Protein AF-A0A661CMA7-F1 (afdb_monomer_lite)

Radius of gyration: 12.0 Å; chains: 1; bounding box: 27×19×32 Å

Secondary structure (DSSP, 8-state):
-----EEE--HHHHHHIIIII---HHHHHHHHHS--EEEEEE--SSTT--EEEEEEE-TTS-EEEEEEEE-GGGEEE-

Sequence (78 aa):
MLYIDDFIWLPNIVEKLAIKHRVTQDE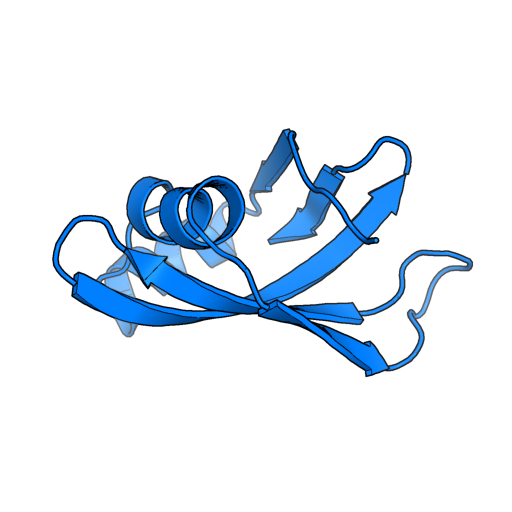VEEVFFNRPRYRFVESGYEPNEDVYSANGQTDAGRYLIVFFIHKLAKTALI

Structure (mmCIF, N/CA/C/O backbone):
data_AF-A0A661CMA7-F1
#
_entry.id   AF-A0A661CMA7-F1
#
loop_
_atom_site.group_PDB
_atom_site.id
_atom_site.type_symbol
_atom_site.label_atom_id
_atom_site.label_alt_id
_atom_site.label_comp_id
_atom_site.label_asym_id
_atom_site.label_entity_id
_atom_site.label_seq_id
_atom_site.pdbx_PDB_ins_code
_atom_site.Cartn_x
_atom_site.Cartn_y
_atom_site.Cartn_z
_atom_site.occupancy
_atom_site.B_iso_or_equiv
_atom_site.auth_seq_id
_atom_site.auth_comp_id
_atom_site.auth_asym_id
_atom_site.auth_atom_id
_atom_site.pdbx_PDB_model_num
ATOM 1 N N . MET A 1 1 ? -7.792 4.021 -14.231 1.00 67.69 1 MET A N 1
ATOM 2 C CA . MET A 1 1 ? -7.695 4.339 -12.791 1.00 67.69 1 MET A CA 1
ATOM 3 C C . MET A 1 1 ? -6.840 3.253 -12.171 1.00 67.69 1 MET A C 1
ATOM 5 O O . MET A 1 1 ? -7.058 2.102 -12.527 1.00 67.69 1 MET A O 1
ATOM 9 N N . LEU A 1 2 ? -5.825 3.608 -11.378 1.00 86.81 2 LEU A N 1
ATOM 10 C CA . LEU A 1 2 ? -4.979 2.614 -10.711 1.00 86.81 2 LEU A CA 1
ATOM 11 C C . LEU A 1 2 ? -5.854 1.764 -9.780 1.00 86.81 2 LEU A C 1
ATOM 13 O O . LEU A 1 2 ? -6.766 2.301 -9.154 1.00 86.81 2 LEU A O 1
ATOM 17 N N . TYR A 1 3 ? -5.612 0.460 -9.755 1.00 91.50 3 TYR A N 1
ATOM 18 C CA . TYR A 1 3 ? -6.347 -0.508 -8.950 1.00 91.50 3 TYR A CA 1
ATOM 19 C C . TYR A 1 3 ? -5.351 -1.564 -8.489 1.00 91.50 3 TYR A C 1
ATOM 21 O O . TYR A 1 3 ? -4.569 -2.028 -9.316 1.00 91.50 3 TYR A O 1
ATOM 29 N N . ILE A 1 4 ? -5.376 -1.885 -7.198 1.00 96.56 4 ILE A N 1
ATOM 30 C CA . ILE A 1 4 ? -4.488 -2.850 -6.550 1.00 96.56 4 ILE A CA 1
ATOM 31 C C . ILE A 1 4 ? -5.354 -3.939 -5.924 1.00 96.56 4 ILE A C 1
ATOM 33 O O . ILE A 1 4 ? -6.321 -3.613 -5.235 1.00 96.56 4 ILE A O 1
ATOM 37 N N . ASP A 1 5 ? -5.023 -5.200 -6.180 1.00 95.12 5 ASP A N 1
ATOM 38 C CA . ASP A 1 5 ? -5.718 -6.373 -5.631 1.00 95.12 5 ASP A CA 1
ATOM 39 C C . ASP A 1 5 ? -4.771 -7.429 -5.040 1.00 95.12 5 ASP A C 1
ATOM 41 O O . ASP A 1 5 ? -5.244 -8.444 -4.533 1.00 95.12 5 ASP A O 1
ATOM 45 N N . ASP A 1 6 ? -3.460 -7.171 -5.049 1.00 97.25 6 ASP A N 1
ATOM 46 C CA . ASP A 1 6 ? -2.445 -8.060 -4.482 1.00 97.25 6 ASP A CA 1
ATOM 47 C C . ASP A 1 6 ? -1.301 -7.271 -3.822 1.00 97.25 6 ASP A C 1
ATOM 49 O O . ASP A 1 6 ? -1.024 -6.120 -4.185 1.00 97.25 6 ASP A O 1
ATOM 53 N N . PHE A 1 7 ? -0.612 -7.897 -2.865 1.00 97.94 7 PHE A N 1
ATOM 54 C CA . PHE A 1 7 ? 0.394 -7.249 -2.024 1.00 97.94 7 PHE A CA 1
ATOM 55 C C . PHE A 1 7 ? 1.650 -8.100 -1.858 1.00 97.94 7 PHE A C 1
ATOM 57 O O . PHE A 1 7 ? 1.606 -9.265 -1.468 1.00 97.94 7 PHE A O 1
ATOM 64 N N . ILE A 1 8 ? 2.805 -7.470 -2.066 1.00 97.75 8 ILE A N 1
ATOM 65 C CA . ILE A 1 8 ? 4.100 -8.017 -1.667 1.00 97.75 8 ILE A CA 1
ATOM 66 C C . ILE A 1 8 ? 4.546 -7.259 -0.426 1.00 97.75 8 ILE A C 1
ATOM 68 O O . ILE A 1 8 ? 4.762 -6.049 -0.469 1.00 97.75 8 ILE A O 1
ATOM 72 N N . TRP A 1 9 ? 4.712 -7.992 0.668 1.00 98.00 9 TRP A N 1
ATOM 73 C CA . TRP A 1 9 ? 5.082 -7.443 1.963 1.00 98.00 9 TRP A CA 1
ATOM 74 C C . TRP A 1 9 ? 6.541 -7.733 2.287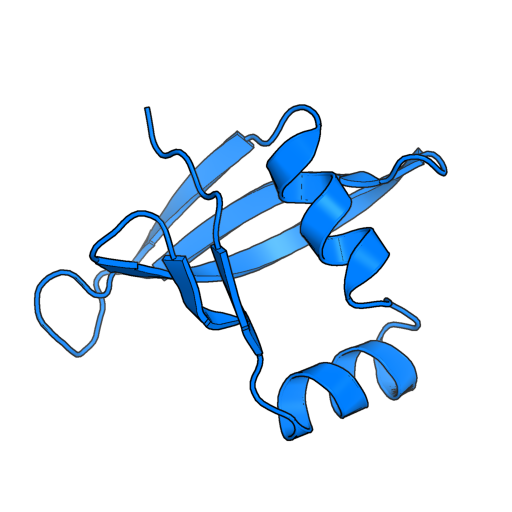 1.00 98.00 9 TRP A C 1
ATOM 76 O O . TRP A 1 9 ? 6.940 -8.893 2.416 1.00 98.00 9 TRP A O 1
ATOM 86 N N . LEU A 1 10 ? 7.341 -6.684 2.473 1.00 97.19 10 LEU A N 1
ATOM 87 C CA . LEU A 1 10 ? 8.696 -6.852 2.987 1.00 97.19 10 LEU 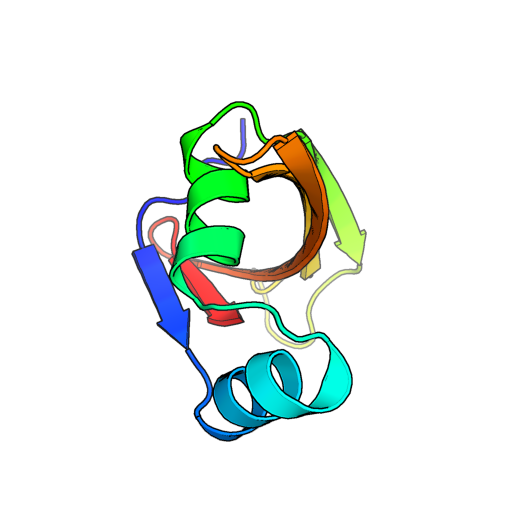A CA 1
ATOM 88 C C . LEU A 1 10 ? 8.656 -7.072 4.513 1.00 97.19 10 LEU A C 1
ATOM 90 O O . LEU A 1 10 ? 8.134 -6.217 5.235 1.00 97.19 10 LEU A O 1
ATOM 94 N N . PRO A 1 11 ? 9.226 -8.169 5.058 1.00 96.31 11 PRO A N 1
ATOM 95 C CA . PRO A 1 11 ? 9.102 -8.493 6.485 1.00 96.31 11 PRO A CA 1
ATOM 96 C C . PRO A 1 11 ? 9.580 -7.382 7.432 1.00 96.31 11 PRO A C 1
ATOM 98 O O . PRO A 1 11 ? 8.960 -7.113 8.459 1.00 96.31 11 PRO A O 1
ATOM 101 N N . ASN A 1 12 ? 10.653 -6.681 7.062 1.00 97.00 12 ASN A N 1
ATOM 102 C CA . ASN A 1 12 ? 11.182 -5.549 7.823 1.00 97.00 12 ASN A CA 1
ATOM 103 C C . ASN A 1 12 ? 10.254 -4.320 7.795 1.00 97.00 12 ASN A C 1
ATOM 105 O O . ASN A 1 12 ? 10.279 -3.511 8.726 1.00 97.00 12 ASN A O 1
ATOM 109 N N . ILE A 1 13 ? 9.446 -4.153 6.743 1.00 96.88 13 ILE A N 1
ATOM 110 C CA . ILE A 1 13 ? 8.424 -3.105 6.674 1.00 96.88 13 ILE A CA 1
ATOM 111 C C . ILE A 1 13 ? 7.249 -3.465 7.577 1.00 96.88 13 ILE A C 1
ATOM 113 O O . ILE A 1 13 ? 6.840 -2.619 8.369 1.00 96.88 13 ILE A O 1
ATOM 117 N N . VAL A 1 14 ? 6.779 -4.716 7.546 1.00 97.69 14 VAL A N 1
ATOM 118 C CA . VAL A 1 14 ? 5.714 -5.201 8.442 1.00 97.69 14 VAL A CA 1
ATOM 119 C C . VAL A 1 14 ? 6.089 -4.970 9.909 1.00 97.69 14 VAL A C 1
ATOM 121 O O . VAL A 1 14 ? 5.326 -4.368 10.667 1.00 97.69 14 VAL A O 1
ATOM 124 N N . GLU A 1 15 ? 7.306 -5.352 10.301 1.00 97.19 15 GLU A N 1
ATOM 125 C CA . GLU A 1 15 ? 7.815 -5.117 11.655 1.00 97.19 15 GLU A CA 1
ATOM 126 C C . GLU A 1 15 ? 7.852 -3.617 12.003 1.00 97.19 15 GLU A C 1
ATOM 128 O O . GLU A 1 15 ? 7.404 -3.194 13.074 1.00 97.19 15 GLU A O 1
ATOM 133 N N . LYS A 1 16 ? 8.336 -2.776 11.082 1.00 96.81 16 LYS A N 1
ATOM 134 C CA . LYS A 1 16 ? 8.395 -1.322 11.274 1.00 96.81 16 LYS A CA 1
ATOM 135 C C . LYS A 1 16 ? 7.002 -0.703 11.419 1.00 96.81 16 LYS A C 1
ATOM 137 O O . LYS A 1 16 ? 6.839 0.188 12.256 1.00 96.81 16 LYS A O 1
ATOM 142 N N . LEU A 1 17 ? 6.020 -1.141 10.631 1.00 97.31 17 LEU A N 1
ATOM 143 C CA . LEU A 1 17 ? 4.631 -0.682 10.718 1.00 97.31 17 LEU A CA 1
ATOM 144 C C . LEU A 1 17 ? 4.043 -0.990 12.094 1.00 97.31 17 LEU A C 1
ATOM 146 O O . LEU A 1 17 ? 3.554 -0.074 12.763 1.00 97.31 17 LEU A O 1
ATOM 150 N N . ALA A 1 18 ? 4.198 -2.226 12.568 1.00 97.25 18 ALA A N 1
ATOM 151 C CA . ALA A 1 18 ? 3.707 -2.634 13.878 1.00 97.25 18 ALA A CA 1
ATOM 152 C C . ALA A 1 18 ? 4.380 -1.844 15.015 1.00 97.25 18 ALA A C 1
ATOM 154 O O . ALA A 1 18 ? 3.700 -1.252 15.855 1.00 97.25 18 ALA A O 1
ATOM 155 N N . ILE A 1 19 ? 5.716 -1.770 15.025 1.00 98.06 19 ILE A N 1
ATOM 156 C CA . ILE A 1 19 ? 6.470 -1.190 16.147 1.00 98.06 19 ILE A CA 1
ATOM 157 C C . ILE A 1 19 ? 6.414 0.340 16.148 1.00 98.06 19 ILE A C 1
ATOM 159 O O . ILE A 1 19 ? 6.184 0.955 17.191 1.00 98.06 19 ILE A O 1
ATOM 163 N N . LYS A 1 20 ? 6.653 0.982 14.998 1.00 97.62 20 LYS A N 1
ATOM 164 C CA . LYS A 1 20 ? 6.803 2.446 14.929 1.00 97.62 20 LYS A CA 1
ATOM 165 C C . LYS A 1 20 ? 5.489 3.169 14.696 1.00 97.62 20 LYS A C 1
ATOM 167 O O . LYS A 1 20 ? 5.334 4.300 15.150 1.00 97.62 20 LYS A O 1
ATOM 172 N N . HIS A 1 21 ? 4.568 2.540 13.973 1.00 95.94 21 HIS A N 1
ATOM 173 C CA . HIS A 1 21 ? 3.340 3.188 13.525 1.00 95.94 21 HIS A CA 1
ATOM 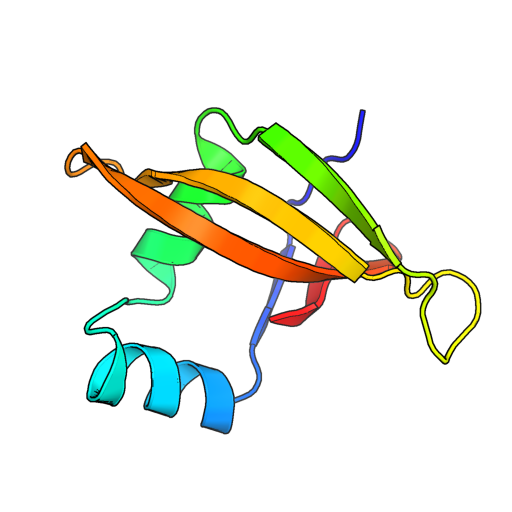174 C C . HIS A 1 21 ? 2.092 2.595 14.179 1.00 95.94 21 HIS A C 1
ATOM 176 O O . HIS A 1 21 ? 1.036 3.227 14.117 1.00 95.94 21 HIS A O 1
ATOM 182 N N . ARG A 1 22 ? 2.210 1.439 14.852 1.00 97.56 22 ARG A N 1
ATOM 183 C CA . ARG A 1 22 ? 1.070 0.663 15.363 1.00 97.56 22 ARG A CA 1
ATOM 184 C C . ARG A 1 22 ? 0.031 0.463 14.262 1.00 97.56 22 ARG A C 1
ATOM 186 O O . ARG A 1 22 ? -1.137 0.769 14.466 1.00 97.56 22 ARG A O 1
ATOM 193 N N . VAL A 1 23 ? 0.512 0.102 13.075 1.00 98.12 23 VAL A N 1
ATOM 194 C CA . VAL A 1 23 ? -0.296 -0.163 11.883 1.00 98.12 23 VAL A CA 1
ATOM 195 C C . VAL A 1 23 ? -0.157 -1.641 11.544 1.00 98.12 23 VAL A C 1
ATOM 197 O O . VAL A 1 23 ? 0.970 -2.141 11.499 1.00 98.12 23 VAL A O 1
ATOM 200 N N . THR A 1 24 ? -1.274 -2.332 11.335 1.00 98.19 24 THR A N 1
ATOM 201 C CA . THR A 1 24 ? -1.286 -3.720 10.844 1.00 98.19 24 THR A CA 1
ATOM 202 C C . THR A 1 24 ? -1.280 -3.771 9.314 1.00 98.19 24 THR A C 1
ATOM 204 O O . THR A 1 24 ? -1.507 -2.762 8.648 1.00 98.19 24 THR A O 1
ATOM 207 N N . GLN A 1 25 ? -1.009 -4.948 8.743 1.00 98.19 25 GLN A N 1
ATOM 208 C CA . GLN A 1 25 ? -1.163 -5.158 7.298 1.00 98.19 25 GLN A CA 1
ATOM 209 C C . GLN A 1 25 ? -2.625 -4.965 6.878 1.00 98.19 25 GLN A C 1
ATOM 211 O O . GLN A 1 25 ? -2.871 -4.235 5.926 1.00 98.19 25 GLN A O 1
ATOM 216 N N . ASP A 1 26 ? -3.575 -5.492 7.655 1.00 98.06 26 ASP A N 1
ATOM 217 C CA . ASP A 1 26 ? -5.012 -5.329 7.401 1.00 98.06 26 ASP A CA 1
ATOM 218 C C . ASP A 1 26 ? -5.416 -3.848 7.299 1.00 98.06 26 ASP A C 1
ATOM 220 O O . ASP A 1 26 ? -6.039 -3.447 6.323 1.00 98.06 26 ASP A O 1
ATOM 224 N N . GLU A 1 27 ? -4.972 -2.993 8.234 1.00 98.31 27 GLU A N 1
ATOM 225 C CA . GLU A 1 27 ? -5.242 -1.546 8.175 1.00 98.31 27 GLU A CA 1
ATOM 226 C C . GLU A 1 27 ? -4.678 -0.903 6.898 1.00 98.31 27 GLU A C 1
ATOM 228 O O . GLU A 1 27 ? -5.252 0.047 6.365 1.00 98.31 27 GLU A O 1
ATOM 233 N N . VAL A 1 28 ? -3.534 -1.384 6.406 1.00 98.12 28 VAL A N 1
ATOM 234 C CA . VAL A 1 28 ? -2.980 -0.911 5.136 1.00 98.12 28 VAL A CA 1
ATOM 235 C C . VAL A 1 28 ? -3.848 -1.381 3.978 1.00 98.12 28 VAL A C 1
ATOM 237 O O . VAL A 1 28 ? -4.198 -0.557 3.142 1.00 98.12 28 VAL A O 1
ATOM 240 N N . GLU A 1 29 ? -4.223 -2.655 3.930 1.00 98.12 29 GLU A N 1
ATOM 241 C CA . GLU A 1 29 ? -5.041 -3.239 2.862 1.00 98.12 29 GLU A CA 1
ATOM 242 C C . GLU A 1 29 ? -6.435 -2.592 2.781 1.00 98.12 29 GLU A C 1
ATOM 244 O O . GLU A 1 29 ? -6.896 -2.253 1.687 1.00 98.12 29 GLU A O 1
ATOM 249 N N . GLU A 1 30 ? -7.059 -2.287 3.922 1.00 98.25 30 GLU A N 1
ATOM 250 C CA . GLU A 1 30 ? -8.322 -1.540 4.014 1.00 98.25 30 GLU A CA 1
ATOM 251 C C . GLU A 1 30 ? -8.262 -0.198 3.262 1.00 98.25 30 GLU A C 1
ATOM 253 O O . GLU A 1 30 ? -9.216 0.187 2.582 1.00 98.25 30 GLU A O 1
ATOM 258 N N . VAL A 1 31 ? -7.121 0.506 3.291 1.00 97.88 31 VAL A N 1
ATOM 259 C CA . VAL A 1 31 ? -6.938 1.763 2.537 1.00 97.88 31 VAL A CA 1
ATOM 260 C C . VAL A 1 31 ? -7.110 1.542 1.034 1.00 97.88 31 VAL A C 1
ATOM 262 O O . VAL A 1 31 ? -7.692 2.399 0.364 1.00 97.88 31 VAL A O 1
ATOM 265 N N . PHE A 1 32 ? -6.613 0.421 0.502 1.00 97.62 32 PHE A N 1
ATOM 266 C CA . PHE A 1 32 ? -6.712 0.075 -0.919 1.00 97.62 32 PHE A CA 1
ATOM 267 C C . PHE A 1 32 ? -8.101 -0.455 -1.282 1.00 97.62 32 PHE A C 1
ATOM 269 O O . PHE A 1 32 ? -8.604 -0.127 -2.356 1.00 97.62 32 PHE A O 1
ATOM 276 N N . PHE A 1 33 ? -8.739 -1.233 -0.406 1.00 95.94 33 PHE A N 1
ATOM 277 C CA . PHE A 1 33 ? -10.033 -1.851 -0.704 1.00 95.94 33 PHE A CA 1
ATOM 278 C C . PHE A 1 33 ? -11.240 -0.938 -0.481 1.00 95.94 33 PHE A C 1
ATOM 280 O O . PHE A 1 33 ? -12.274 -1.140 -1.119 1.00 95.94 33 PHE A O 1
ATOM 287 N N . ASN A 1 34 ? -11.114 0.095 0.355 1.00 95.25 34 ASN A N 1
ATOM 288 C CA . ASN A 1 34 ? -12.204 1.026 0.628 1.00 95.25 34 ASN A CA 1
ATOM 289 C C . ASN A 1 34 ? -12.398 2.044 -0.505 1.00 95.25 34 ASN A C 1
ATOM 291 O O . ASN A 1 34 ? -13.024 1.787 -1.533 1.00 95.25 34 ASN A O 1
ATOM 295 N N . ARG A 1 35 ? -11.913 3.270 -0.302 1.00 93.44 35 ARG A N 1
ATOM 296 C CA . ARG A 1 35 ? -12.025 4.371 -1.268 1.00 93.44 35 ARG A CA 1
ATOM 297 C C . ARG A 1 35 ? -10.666 5.047 -1.424 1.00 93.44 35 ARG A C 1
ATOM 299 O O . ARG A 1 35 ? -10.520 6.203 -1.014 1.00 93.44 35 ARG A O 1
ATOM 306 N N . PRO A 1 36 ? -9.661 4.342 -1.977 1.00 96.00 36 PRO A N 1
ATOM 307 C CA . PRO A 1 36 ? -8.324 4.889 -2.111 1.00 96.00 36 PRO A CA 1
ATOM 308 C C . PRO A 1 36 ? -8.316 6.080 -3.061 1.00 96.00 36 PRO A C 1
ATOM 310 O O . PRO A 1 36 ? -8.902 6.066 -4.148 1.00 96.00 36 PRO A O 1
ATOM 313 N N . ARG A 1 37 ? -7.545 7.098 -2.692 1.00 97.12 37 ARG A N 1
ATOM 314 C CA . ARG A 1 37 ? -7.095 8.130 -3.618 1.00 97.12 37 ARG A CA 1
ATOM 315 C C . ARG A 1 37 ? -5.627 7.904 -3.946 1.00 97.12 37 ARG A C 1
ATOM 317 O O . ARG A 1 37 ? -4.749 8.302 -3.175 1.00 97.12 37 ARG A O 1
ATOM 324 N N . TYR A 1 38 ? -5.386 7.309 -5.110 1.00 97.38 38 TYR A N 1
ATOM 325 C CA . TYR A 1 38 ? -4.040 7.101 -5.630 1.00 97.38 38 TYR A CA 1
ATOM 326 C C . TYR A 1 38 ? -3.425 8.393 -6.170 1.00 97.38 38 TYR A C 1
ATOM 328 O O . TYR A 1 38 ? -4.095 9.189 -6.836 1.00 97.38 38 TYR A O 1
ATOM 336 N N . ARG A 1 39 ? -2.132 8.587 -5.908 1.00 97.31 39 ARG A N 1
ATOM 337 C CA . ARG A 1 39 ? -1.341 9.706 -6.422 1.00 97.31 39 ARG A CA 1
ATOM 338 C C . ARG A 1 39 ? 0.017 9.206 -6.892 1.00 97.31 39 ARG A C 1
ATOM 340 O O . ARG A 1 39 ? 0.686 8.499 -6.152 1.00 97.31 39 ARG A O 1
ATOM 347 N N . PHE A 1 40 ? 0.421 9.597 -8.097 1.00 96.81 40 PHE A N 1
ATOM 348 C CA . PHE A 1 40 ? 1.800 9.421 -8.551 1.00 96.81 40 PHE A CA 1
ATOM 349 C C . PHE A 1 40 ? 2.738 10.270 -7.685 1.00 96.81 40 PHE A C 1
ATOM 351 O O . PHE A 1 40 ? 2.430 11.439 -7.423 1.00 96.81 40 PHE A O 1
ATOM 358 N N . VAL A 1 41 ? 3.838 9.678 -7.224 1.00 97.44 41 VAL A N 1
ATOM 359 C CA . VAL A 1 41 ? 4.841 10.345 -6.386 1.00 97.44 41 VAL A CA 1
ATOM 360 C C . VAL A 1 41 ? 6.079 10.643 -7.220 1.00 97.44 41 VAL A C 1
ATOM 362 O O . VAL A 1 41 ? 6.406 11.813 -7.411 1.00 97.44 41 VAL A O 1
ATOM 365 N N . GLU A 1 42 ? 6.725 9.608 -7.748 1.00 97.06 42 GLU A N 1
ATOM 366 C CA . GLU A 1 42 ? 7.933 9.727 -8.563 1.00 97.06 42 GLU A CA 1
ATOM 367 C C . GLU A 1 42 ? 8.137 8.490 -9.441 1.00 97.06 42 GLU A C 1
ATOM 369 O O . GLU A 1 42 ? 7.537 7.437 -9.200 1.00 97.06 42 GLU A O 1
ATOM 374 N N . SER A 1 43 ? 8.983 8.624 -10.464 1.00 95.88 43 SER A N 1
ATOM 375 C CA . SER A 1 43 ? 9.376 7.483 -11.285 1.00 95.88 43 SER A CA 1
ATOM 376 C C . SER A 1 43 ? 10.253 6.513 -10.501 1.00 95.88 43 SER A C 1
ATOM 378 O O . SER A 1 43 ? 11.079 6.928 -9.688 1.00 95.88 43 SER A O 1
ATOM 380 N N . GLY A 1 44 ? 10.069 5.223 -10.768 1.00 91.25 44 GLY A N 1
ATOM 381 C CA . GLY A 1 44 ? 10.851 4.159 -10.150 1.00 91.25 44 GLY A CA 1
ATOM 382 C C . GLY A 1 44 ? 12.299 4.114 -10.628 1.00 91.25 44 GLY A C 1
ATOM 383 O O . GLY A 1 44 ? 12.658 4.705 -11.647 1.00 91.25 44 GLY A O 1
ATOM 384 N N . TYR A 1 45 ? 13.130 3.356 -9.908 1.00 88.94 45 TYR A N 1
ATOM 385 C CA . TYR A 1 45 ? 14.468 2.996 -10.389 1.00 88.94 45 TYR A CA 1
ATOM 386 C C . TYR A 1 45 ? 14.388 2.040 -11.588 1.00 88.94 45 TYR A C 1
ATOM 388 O O . TYR A 1 45 ? 15.109 2.207 -12.569 1.00 88.94 45 TYR A O 1
ATOM 396 N N . GLU A 1 46 ? 13.477 1.067 -11.514 1.00 90.44 46 GLU A N 1
ATOM 397 C CA . GLU A 1 46 ? 13.209 0.113 -12.587 1.00 90.44 46 GLU A CA 1
ATOM 398 C C . GLU A 1 46 ? 12.057 0.601 -13.484 1.00 90.44 46 GLU A C 1
ATOM 400 O O . GLU A 1 46 ? 11.084 1.187 -12.989 1.00 90.44 46 GLU A O 1
ATOM 405 N N . PRO A 1 47 ? 12.108 0.346 -14.805 1.00 87.75 47 PRO A N 1
ATOM 406 C CA . PRO A 1 47 ? 11.027 0.716 -15.710 1.00 87.75 47 PRO A CA 1
ATOM 407 C C . PRO A 1 47 ? 9.688 0.095 -15.300 1.00 87.75 47 PRO A C 1
ATOM 409 O O . PRO A 1 47 ? 9.574 -1.121 -15.153 1.00 87.75 47 PRO A O 1
ATOM 412 N N . ASN A 1 48 ? 8.647 0.929 -15.236 1.00 85.81 48 ASN A N 1
ATOM 413 C CA . ASN A 1 48 ? 7.287 0.561 -14.819 1.00 85.81 48 ASN A CA 1
ATOM 414 C C . ASN A 1 48 ? 7.140 0.203 -13.330 1.00 85.81 48 ASN A C 1
ATOM 416 O O . ASN A 1 48 ? 6.108 -0.346 -12.954 1.00 85.81 48 ASN A O 1
ATOM 420 N N . GLU A 1 49 ? 8.121 0.539 -12.490 1.00 94.38 49 GLU A N 1
ATOM 421 C CA . GLU A 1 49 ? 8.054 0.379 -11.032 1.00 94.38 49 GLU A CA 1
ATOM 422 C C . GLU A 1 49 ? 7.931 1.731 -10.320 1.00 94.38 49 GLU A C 1
ATOM 424 O O . GLU A 1 49 ? 8.652 2.040 -9.371 1.00 94.38 49 GLU A O 1
ATOM 429 N N . ASP A 1 50 ? 7.014 2.561 -10.813 1.00 96.19 50 ASP A N 1
ATOM 430 C CA . ASP A 1 50 ? 6.779 3.900 -10.285 1.00 96.19 50 ASP A CA 1
ATOM 431 C C . ASP A 1 50 ? 6.231 3.871 -8.855 1.00 96.19 50 ASP A C 1
ATOM 433 O O . ASP A 1 50 ? 5.475 2.976 -8.450 1.00 96.19 50 ASP A O 1
ATOM 437 N N . VAL A 1 51 ? 6.595 4.901 -8.092 1.00 97.25 51 VAL A N 1
ATOM 438 C CA . VAL A 1 51 ? 6.152 5.070 -6.713 1.00 97.25 51 VAL A CA 1
ATOM 439 C C . VAL A 1 51 ? 4.834 5.830 -6.705 1.00 97.25 51 VAL A C 1
ATOM 441 O O . VAL A 1 51 ? 4.699 6.929 -7.255 1.00 97.25 51 VAL A O 1
ATOM 444 N N . TYR A 1 52 ? 3.856 5.259 -6.016 1.00 97.94 52 TYR A N 1
ATOM 445 C CA . TYR A 1 52 ? 2.553 5.860 -5.785 1.00 97.94 52 TYR A CA 1
ATOM 446 C C . TYR A 1 52 ? 2.282 5.989 -4.288 1.00 97.94 52 TYR A C 1
ATOM 448 O O . TYR A 1 52 ? 2.919 5.352 -3.449 1.00 97.94 52 TYR A O 1
ATOM 456 N N . SER A 1 53 ? 1.297 6.815 -3.945 1.00 98.19 53 SER A N 1
ATOM 457 C CA . SER A 1 53 ? 0.670 6.790 -2.630 1.00 98.19 53 SER A CA 1
ATOM 458 C C . SER A 1 53 ? -0.817 6.484 -2.723 1.00 98.19 53 SER A C 1
ATOM 460 O O . SER A 1 53 ? -1.510 6.997 -3.603 1.00 98.19 53 SER A O 1
ATOM 462 N N . ALA A 1 54 ? -1.312 5.658 -1.805 1.00 98.19 54 ALA A N 1
ATOM 463 C CA . ALA A 1 54 ? -2.727 5.443 -1.544 1.00 98.19 54 ALA A CA 1
ATOM 464 C C . ALA A 1 54 ? -3.107 6.231 -0.289 1.00 98.19 54 ALA A C 1
ATOM 466 O O . ALA A 1 54 ? -2.560 6.007 0.788 1.00 98.19 5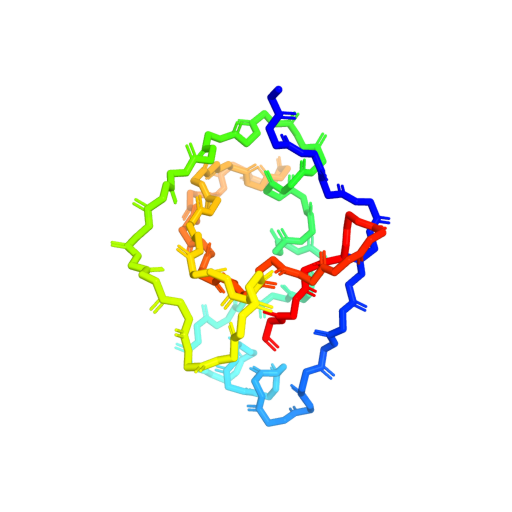4 ALA A O 1
ATOM 467 N N . ASN A 1 55 ? -4.025 7.183 -0.437 1.00 97.88 55 ASN A N 1
ATOM 468 C CA . ASN A 1 55 ? -4.553 7.959 0.680 1.00 97.88 55 ASN A CA 1
ATOM 469 C C . ASN A 1 55 ? -5.977 7.501 0.944 1.00 97.88 55 ASN A C 1
ATOM 471 O O . ASN A 1 55 ? -6.795 7.504 0.021 1.00 97.88 55 ASN A O 1
ATOM 475 N N . GLY A 1 56 ? -6.287 7.153 2.182 1.00 97.19 56 GLY A N 1
ATOM 476 C CA . GLY A 1 56 ? -7.616 6.673 2.513 1.00 97.19 56 GLY A CA 1
ATOM 477 C C . GLY A 1 56 ? -7.811 6.493 4.002 1.00 97.19 56 GLY A C 1
ATOM 478 O O . GLY A 1 56 ? -7.075 7.047 4.822 1.00 97.19 56 GLY A O 1
ATOM 479 N N . GLN A 1 57 ? -8.856 5.747 4.323 1.00 98.00 57 GLN A N 1
ATOM 480 C CA . GLN A 1 57 ? -9.305 5.527 5.680 1.00 98.00 57 GLN A CA 1
ATOM 481 C C . GLN A 1 57 ? -9.496 4.027 5.907 1.00 98.00 57 GLN A C 1
ATOM 483 O O . GLN A 1 57 ? -10.030 3.339 5.034 1.00 98.00 57 GLN A O 1
ATOM 488 N N . THR A 1 58 ? -9.043 3.556 7.064 1.00 98.19 58 THR A N 1
ATOM 489 C CA . THR A 1 58 ? -9.302 2.205 7.569 1.00 98.19 58 THR A CA 1
ATOM 490 C C . THR A 1 58 ? -10.776 2.049 7.940 1.00 98.19 58 THR A C 1
ATOM 492 O O . THR A 1 58 ? -11.495 3.045 8.093 1.00 98.19 58 THR A O 1
ATOM 495 N N . ASP A 1 59 ? -11.217 0.820 8.171 1.00 98.12 59 ASP A N 1
ATOM 496 C CA . ASP A 1 59 ? -12.583 0.505 8.600 1.00 98.12 59 ASP A CA 1
ATOM 497 C C . ASP A 1 59 ? -12.897 1.122 9.970 1.00 98.12 59 ASP A C 1
ATOM 499 O O . ASP A 1 59 ? -14.000 1.611 10.222 1.00 98.12 59 ASP A O 1
ATOM 503 N N . ALA A 1 60 ? -11.886 1.200 10.840 1.00 97.62 60 ALA A N 1
ATOM 504 C CA . ALA A 1 60 ? -11.960 1.877 12.134 1.00 97.62 60 ALA A CA 1
ATOM 505 C C . ALA A 1 60 ? -11.919 3.418 12.040 1.00 97.62 60 ALA A C 1
ATOM 507 O O . ALA A 1 60 ? -11.953 4.109 13.061 1.00 97.62 60 ALA A O 1
ATOM 508 N N . GLY A 1 61 ? -11.828 3.986 10.837 1.00 97.38 61 GLY A N 1
ATOM 509 C CA . GLY A 1 61 ? -11.857 5.428 10.625 1.00 97.38 61 GLY A CA 1
ATOM 510 C C . GLY A 1 61 ? -10.495 6.127 10.733 1.00 97.38 61 GLY A C 1
ATOM 511 O O . GLY A 1 61 ? -10.436 7.361 10.741 1.00 97.38 61 GLY A O 1
ATOM 512 N N . ARG A 1 62 ? -9.387 5.387 10.800 1.00 97.50 62 ARG A N 1
ATOM 513 C CA . ARG A 1 62 ? -8.039 5.962 10.854 1.00 97.50 62 ARG A CA 1
AT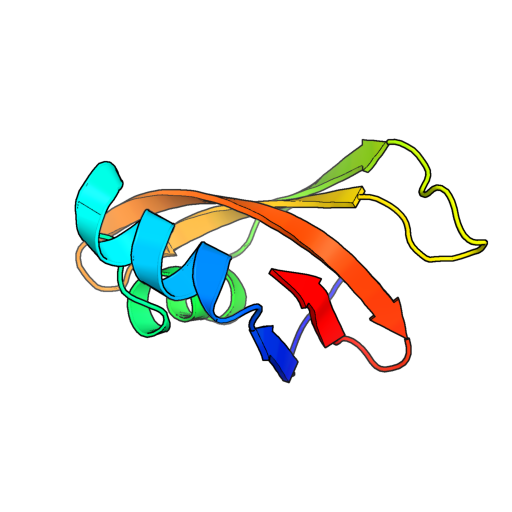OM 514 C C . ARG A 1 62 ? -7.604 6.403 9.462 1.00 97.50 62 ARG A C 1
ATOM 516 O O . ARG A 1 62 ? -7.686 5.634 8.515 1.00 97.50 62 ARG A O 1
ATOM 523 N N . TYR A 1 63 ? -7.100 7.626 9.331 1.00 97.81 63 TYR A N 1
ATOM 524 C CA . TYR A 1 63 ? -6.530 8.096 8.067 1.00 97.81 63 TYR A CA 1
ATOM 525 C C . TYR A 1 63 ? -5.093 7.615 7.905 1.00 97.81 63 TYR A C 1
ATOM 527 O O . TYR A 1 63 ? -4.269 7.824 8.798 1.00 97.81 63 TYR A O 1
ATOM 535 N N . LEU A 1 64 ? -4.790 7.030 6.748 1.00 98.12 64 LEU A N 1
ATOM 536 C CA . LEU A 1 64 ? -3.456 6.563 6.389 1.00 98.12 64 LEU A CA 1
ATOM 537 C C . LEU A 1 64 ? -3.058 7.065 4.995 1.00 98.12 64 LEU A C 1
ATOM 539 O O . LEU A 1 64 ? -3.884 7.204 4.088 1.00 98.12 64 LEU A O 1
ATOM 543 N N . ILE A 1 65 ? -1.758 7.316 4.847 1.00 98.19 65 ILE A N 1
ATOM 544 C CA . ILE A 1 65 ? -1.075 7.445 3.562 1.00 98.19 65 ILE A CA 1
ATOM 545 C C . ILE A 1 65 ? -0.096 6.281 3.447 1.00 98.19 65 ILE A C 1
ATOM 547 O O . ILE A 1 65 ? 0.782 6.117 4.294 1.00 98.19 65 ILE A O 1
ATOM 551 N N . VAL A 1 66 ? -0.258 5.472 2.407 1.00 98.06 66 VAL A N 1
ATOM 552 C CA . VAL A 1 66 ? 0.574 4.298 2.148 1.00 98.06 66 VAL A CA 1
ATOM 553 C C . VAL A 1 66 ? 1.374 4.565 0.888 1.00 98.06 66 VAL A C 1
ATOM 555 O O . VAL A 1 66 ? 0.787 4.778 -0.169 1.00 98.06 66 VAL A O 1
ATOM 558 N N . PHE A 1 67 ? 2.698 4.577 0.994 1.00 97.81 67 PHE A N 1
ATOM 559 C CA . PHE A 1 67 ? 3.586 4.636 -0.165 1.00 97.81 67 PHE A CA 1
ATOM 560 C C . PHE A 1 67 ? 3.881 3.220 -0.634 1.00 97.81 67 PHE A C 1
ATOM 562 O O . PHE A 1 67 ? 4.134 2.350 0.195 1.00 97.81 67 PHE A O 1
ATOM 569 N N . PHE A 1 68 ? 3.840 3.001 -1.941 1.00 97.81 68 PHE A N 1
ATOM 570 C CA . PHE A 1 68 ? 4.070 1.689 -2.526 1.00 97.81 68 PHE A CA 1
ATOM 571 C C . PHE A 1 68 ? 4.669 1.809 -3.919 1.00 97.81 68 PHE A C 1
ATOM 573 O O . PHE A 1 68 ? 4.461 2.802 -4.623 1.00 97.81 68 PHE A O 1
ATOM 580 N N . ILE A 1 69 ? 5.382 0.765 -4.324 1.00 97.38 69 ILE A N 1
ATOM 581 C CA . ILE A 1 69 ? 5.801 0.588 -5.711 1.00 97.38 69 ILE A CA 1
ATOM 582 C C . ILE A 1 69 ? 4.694 -0.179 -6.426 1.00 97.38 69 ILE A C 1
ATOM 584 O O . ILE A 1 69 ? 4.304 -1.268 -5.992 1.00 97.38 69 ILE A O 1
ATOM 588 N N . HIS A 1 70 ? 4.184 0.382 -7.520 1.00 96.44 70 HIS A N 1
ATOM 589 C CA . HIS A 1 70 ? 3.249 -0.334 -8.378 1.00 96.44 70 HIS A CA 1
ATOM 590 C C . HIS A 1 70 ? 4.029 -1.334 -9.229 1.00 96.44 70 HIS A C 1
ATOM 592 O O . HIS A 1 70 ? 4.807 -0.952 -10.100 1.00 96.44 70 HIS A O 1
ATOM 598 N N . LYS A 1 71 ? 3.829 -2.620 -8.956 1.00 94.75 71 LYS A N 1
ATOM 599 C CA . LYS A 1 71 ? 4.347 -3.714 -9.774 1.00 94.75 71 LYS A CA 1
ATOM 600 C C . LYS A 1 71 ? 3.343 -4.051 -10.879 1.00 94.75 71 LYS A C 1
ATOM 602 O O . LYS A 1 71 ? 2.199 -3.596 -10.886 1.00 94.75 71 LYS A O 1
ATOM 607 N N . LEU A 1 72 ? 3.769 -4.888 -11.823 1.00 88.50 72 LEU A N 1
ATOM 608 C CA . LEU A 1 72 ? 2.858 -5.480 -12.803 1.00 88.50 72 LEU A CA 1
ATOM 609 C C . LEU A 1 72 ? 1.727 -6.257 -12.108 1.00 88.50 72 LEU A C 1
ATOM 611 O O . LEU A 1 72 ? 1.813 -6.589 -10.932 1.00 88.50 72 LEU A O 1
ATOM 615 N N . ALA A 1 73 ? 0.670 -6.557 -12.866 1.00 89.12 73 ALA A N 1
ATOM 616 C CA . ALA A 1 73 ? -0.473 -7.341 -12.394 1.00 89.12 73 ALA A CA 1
ATOM 617 C C . ALA A 1 73 ? -1.207 -6.752 -11.173 1.00 89.12 73 ALA A C 1
ATOM 619 O O . ALA A 1 73 ? -1.810 -7.509 -10.428 1.00 89.12 73 ALA A O 1
ATOM 620 N N . LYS A 1 74 ? -1.229 -5.412 -11.029 1.00 93.69 74 LYS A N 1
ATOM 621 C CA . LYS A 1 74 ? -1.965 -4.691 -9.968 1.00 93.69 74 LYS A CA 1
ATOM 622 C C . LYS A 1 74 ? -1.458 -5.002 -8.554 1.00 93.69 74 LYS A C 1
ATOM 624 O O . LYS A 1 74 ? -2.201 -4.897 -7.581 1.00 93.69 74 LYS A O 1
ATOM 629 N N . THR A 1 75 ? -0.182 -5.343 -8.434 1.00 96.94 75 THR A N 1
ATOM 630 C CA . THR A 1 75 ? 0.429 -5.663 -7.148 1.00 96.94 75 THR A CA 1
ATOM 631 C C . THR A 1 75 ? 1.081 -4.423 -6.540 1.00 96.94 75 THR A C 1
ATOM 633 O O . THR A 1 75 ? 1.797 -3.682 -7.222 1.00 96.94 75 THR A O 1
ATOM 636 N N . ALA A 1 76 ? 0.866 -4.195 -5.247 1.00 97.56 76 ALA A N 1
ATOM 637 C CA . ALA A 1 76 ? 1.593 -3.189 -4.483 1.00 97.56 76 ALA A CA 1
ATOM 638 C C . ALA A 1 76 ? 2.735 -3.844 -3.703 1.00 97.56 76 ALA A C 1
ATOM 640 O O . ALA A 1 76 ? 2.514 -4.746 -2.898 1.00 97.56 76 ALA A O 1
ATOM 641 N N . LEU A 1 77 ? 3.963 -3.379 -3.927 1.00 97.50 77 LEU A N 1
ATOM 642 C CA . LEU A 1 77 ? 5.084 -3.687 -3.044 1.00 97.50 77 LEU A CA 1
ATOM 643 C C . LEU A 1 77 ? 5.124 -2.637 -1.930 1.00 97.50 77 LEU A C 1
ATOM 645 O O . LEU A 1 77 ? 5.305 -1.448 -2.223 1.00 97.50 77 LEU A O 1
ATOM 649 N N . ILE A 1 78 ? 4.945 -3.100 -0.691 1.00 97.12 78 ILE A N 1
ATOM 650 C CA . ILE A 1 78 ? 4.915 -2.287 0.532 1.00 97.12 78 ILE A CA 1
ATOM 651 C C . ILE A 1 78 ? 6.217 -2.436 1.324 1.00 97.12 78 ILE A C 1
ATOM 653 O O . ILE A 1 78 ? 6.623 -3.588 1.625 1.00 97.12 78 ILE A O 1
#

pLDDT: mean 95.86, std 4.33, range [67.69, 98.31]

Foldseek 3Di:
DQAADAEDEDPVVQVCCCPVVVDHPLQVVQLRPPDWDKDFDAQDPDPQQGKIWTWGAGPVGDTDIDIFTQDPPRYTYD